Protein AF-A0A7K2QHS2-F1 (afdb_monomer)

Secondary structure (DSSP, 8-state):
---PPPPTTSPPHHHHHHHHHHHHHHHHHHHHTS-S-SPPP-S-HHHHHHHHHHHHHHSS-GGG---

Solvent-accessible surface area (backbone atoms only — not comparable to full-atom values): 4354 Å² total; per-residue (Å²): 128,85,84,64,73,78,57,95,56,42,74,51,70,77,61,41,68,69,48,48,61,58,55,48,50,51,52,50,58,52,54,77,69,45,69,97,70,79,85,75,87,86,71,58,70,65,60,53,51,29,52,51,35,36,43,74,76,54,70,70,42,78,94,68,58,90,110

Foldseek 3Di:
DPPWDADPQADDPVRCVVCVVVVVVVVVVVVVPDDPDDDDDPDDPRVVVSVVSCCVVPVPDPVRPTD

pLDDT: mean 88.25, std 9.7, range [49.84, 98.19]

Mean predicted aligned error: 5.1 Å

Radius of gyration: 14.17 Å; Cα contacts (8 Å, |Δi|>4): 28; chains: 1; bounding box: 27×26×36 Å

Sequence (67 aa):
MTTRRMYPSDLFDARWKLLEPVLSAWRFERRGRALDFGRPPRHDLREIMNAILYVDRTGCQWAYLPH

Structure (mmCIF, N/CA/C/O backbone):
data_AF-A0A7K2QHS2-F1
#
_entry.id   AF-A0A7K2QHS2-F1
#
loop_
_atom_site.group_PDB
_atom_site.id
_atom_site.type_symbol
_atom_site.label_atom_id
_atom_site.label_alt_id
_atom_site.label_comp_id
_atom_site.label_asym_id
_atom_site.label_entity_id
_atom_site.label_seq_id
_atom_site.pdbx_PDB_ins_code
_atom_site.Cartn_x
_atom_site.Cartn_y
_atom_site.Cartn_z
_atom_site.occupancy
_atom_site.B_iso_or_equiv
_atom_site.auth_seq_id
_atom_site.auth_comp_id
_atom_site.auth_asym_id
_atom_site.auth_atom_id
_atom_site.pdbx_PDB_model_num
ATOM 1 N N . MET A 1 1 ? 13.438 -0.844 9.228 1.00 49.84 1 MET A N 1
ATOM 2 C CA . MET A 1 1 ? 12.051 -0.414 8.961 1.00 49.84 1 MET A CA 1
ATOM 3 C C . MET A 1 1 ? 11.356 -0.359 10.301 1.00 49.84 1 MET A C 1
ATOM 5 O O . MET A 1 1 ? 11.337 -1.374 10.984 1.00 49.84 1 MET A O 1
ATOM 9 N N . THR A 1 2 ? 10.916 0.818 10.733 1.00 50.00 2 THR A N 1
ATOM 10 C CA . THR A 1 2 ? 10.147 0.973 11.971 1.00 50.00 2 THR A CA 1
ATOM 11 C C . THR A 1 2 ? 8.911 0.089 11.854 1.00 50.00 2 THR A C 1
ATOM 13 O O . THR A 1 2 ? 8.167 0.204 10.881 1.00 50.00 2 THR A O 1
ATOM 16 N N . THR A 1 3 ? 8.735 -0.849 12.780 1.00 69.69 3 THR A N 1
ATOM 17 C CA . THR A 1 3 ? 7.566 -1.731 12.823 1.00 69.69 3 THR A CA 1
ATOM 18 C C . THR A 1 3 ? 6.356 -0.891 13.204 1.00 69.69 3 THR A C 1
ATOM 20 O O . THR A 1 3 ? 6.049 -0.735 14.385 1.00 69.69 3 THR A O 1
ATOM 23 N N . ARG A 1 4 ? 5.709 -0.292 12.199 1.00 78.69 4 ARG A N 1
ATOM 24 C CA . ARG A 1 4 ? 4.431 0.393 12.368 1.00 78.69 4 ARG A CA 1
ATOM 25 C C . ARG A 1 4 ? 3.437 -0.628 12.901 1.00 78.69 4 ARG A C 1
ATOM 27 O O . ARG A 1 4 ? 3.314 -1.724 12.350 1.00 78.69 4 ARG A O 1
ATOM 34 N N . ARG A 1 5 ? 2.738 -0.290 13.979 1.00 84.44 5 ARG A N 1
ATOM 35 C CA . ARG A 1 5 ? 1.668 -1.153 14.474 1.00 84.44 5 ARG A CA 1
ATOM 36 C C . ARG A 1 5 ? 0.555 -1.189 13.418 1.00 84.44 5 ARG A C 1
ATOM 38 O O . ARG A 1 5 ? 0.184 -0.155 12.868 1.00 84.44 5 ARG A O 1
ATOM 45 N N . MET A 1 6 ? 0.105 -2.398 13.079 1.00 87.00 6 MET A N 1
ATOM 46 C CA . MET A 1 6 ? -0.888 -2.603 12.022 1.00 87.00 6 MET A CA 1
ATOM 47 C C . MET A 1 6 ? -2.222 -1.978 12.418 1.00 87.00 6 MET A C 1
ATOM 49 O O . MET A 1 6 ? -2.651 -2.098 13.569 1.00 87.00 6 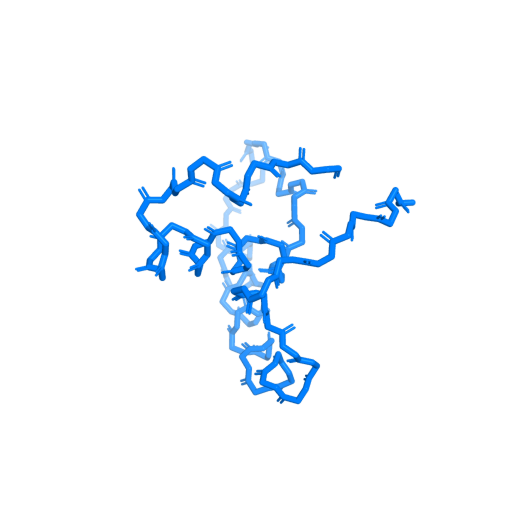MET A O 1
ATOM 53 N N . TYR A 1 7 ? -2.901 -1.368 11.450 1.00 89.19 7 TYR A N 1
ATOM 54 C CA . TYR A 1 7 ? -4.291 -0.976 11.649 1.00 89.19 7 TYR A CA 1
ATOM 55 C C . TYR A 1 7 ? -5.213 -2.190 11.484 1.00 89.19 7 TYR A C 1
ATOM 57 O O . TYR A 1 7 ? -4.914 -3.083 10.690 1.00 89.19 7 TYR A O 1
ATOM 65 N N . PRO A 1 8 ? -6.393 -2.199 12.128 1.00 89.94 8 PRO A N 1
ATOM 66 C CA . PRO A 1 8 ? -7.437 -3.189 11.852 1.00 89.94 8 PRO A CA 1
ATOM 67 C C . PRO A 1 8 ? -7.854 -3.273 10.370 1.00 89.94 8 PRO A C 1
ATOM 69 O O . PRO A 1 8 ? -8.339 -4.310 9.923 1.00 89.94 8 PRO A O 1
ATOM 72 N N . SER A 1 9 ? -7.665 -2.190 9.607 1.00 90.62 9 SER A N 1
ATOM 73 C CA . SER A 1 9 ? -7.946 -2.118 8.168 1.00 90.62 9 SER A CA 1
ATOM 74 C C . SER A 1 9 ? -6.873 -2.765 7.286 1.00 90.62 9 SER A C 1
ATOM 76 O O . SER A 1 9 ? -7.118 -2.959 6.094 1.00 90.62 9 SER A O 1
ATOM 78 N N . ASP A 1 10 ? -5.694 -3.079 7.830 1.00 93.19 10 ASP A N 1
ATOM 79 C C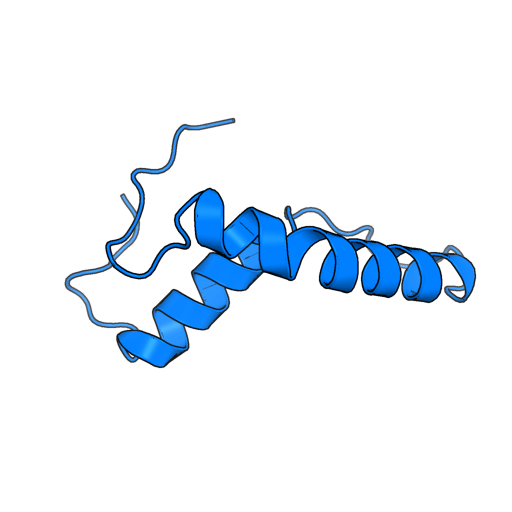A . ASP A 1 10 ? -4.564 -3.572 7.046 1.00 93.19 10 ASP A CA 1
ATOM 80 C C . ASP A 1 10 ? -4.805 -4.992 6.508 1.00 93.19 10 ASP A C 1
ATOM 82 O O . ASP A 1 10 ? -5.554 -5.814 7.055 1.00 93.19 10 ASP A O 1
ATOM 86 N 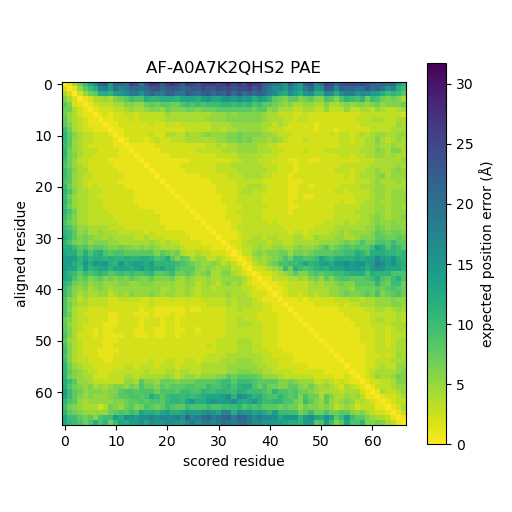N . LEU A 1 11 ? -4.132 -5.306 5.402 1.00 93.25 11 LEU A N 1
ATOM 87 C CA . LEU A 1 11 ? -4.195 -6.630 4.800 1.00 93.25 11 LEU A CA 1
ATOM 88 C C . LEU A 1 11 ? -3.410 -7.648 5.623 1.00 93.25 11 LEU A C 1
ATOM 90 O O . LEU A 1 11 ? -2.228 -7.469 5.925 1.00 93.25 11 LEU A O 1
ATOM 94 N N . PHE A 1 12 ? -4.058 -8.784 5.882 1.00 92.31 12 PHE A N 1
ATOM 95 C CA . PHE A 1 12 ? -3.381 -9.990 6.355 1.00 92.31 12 PHE A CA 1
ATOM 96 C C . PHE A 1 12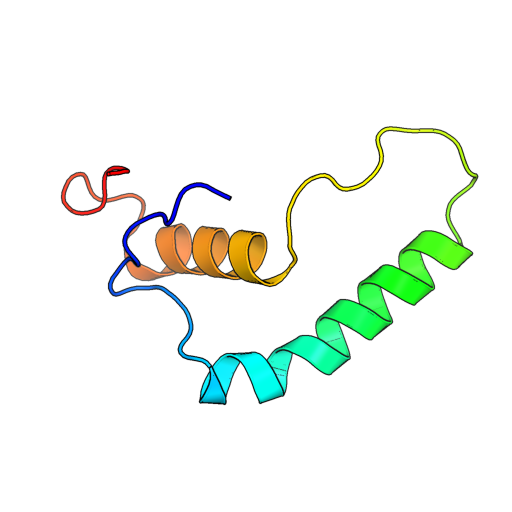 ? -2.603 -10.643 5.214 1.00 92.31 12 PHE A C 1
ATOM 98 O O . PHE A 1 12 ? -3.005 -10.549 4.051 1.00 92.31 12 PHE A O 1
ATOM 105 N N . ASP A 1 13 ? -1.548 -11.380 5.559 1.00 93.88 13 ASP A N 1
ATOM 106 C CA . ASP A 1 13 ? -0.639 -12.005 4.592 1.00 93.88 13 ASP A CA 1
ATOM 107 C C . ASP A 1 13 ? -1.362 -12.889 3.573 1.00 93.88 13 ASP A C 1
ATOM 109 O O . ASP A 1 13 ? -1.041 -12.857 2.390 1.00 93.88 13 ASP A O 1
ATOM 113 N N . ALA A 1 14 ? -2.379 -13.642 4.001 1.00 95.25 14 ALA A N 1
ATOM 114 C CA . ALA A 1 14 ? -3.153 -14.499 3.105 1.00 95.25 14 ALA A 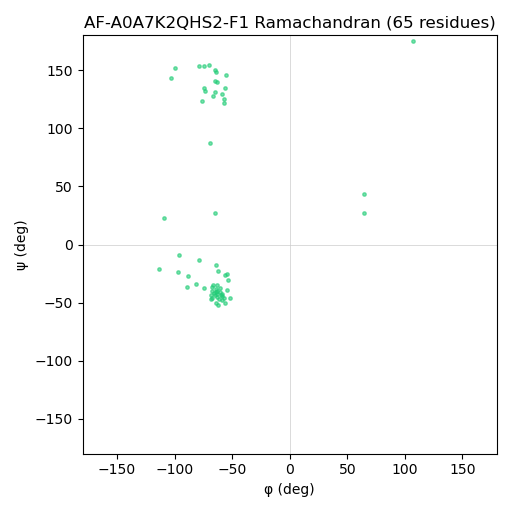CA 1
ATOM 115 C C . ALA A 1 14 ? -3.858 -13.705 1.991 1.00 95.25 14 ALA A C 1
ATOM 117 O O . ALA A 1 14 ? -3.845 -14.123 0.838 1.00 95.25 14 ALA A O 1
ATOM 118 N N . ARG A 1 15 ? -4.430 -12.538 2.317 1.00 94.62 15 ARG A N 1
ATOM 119 C CA . ARG A 1 15 ? -5.069 -11.653 1.327 1.00 94.62 15 ARG A CA 1
ATOM 120 C C . ARG A 1 15 ? -4.025 -10.934 0.478 1.00 94.62 15 ARG A C 1
ATOM 122 O O . ARG A 1 15 ? -4.218 -10.782 -0.723 1.00 94.62 15 ARG A O 1
ATOM 129 N N . TRP A 1 16 ? -2.911 -10.533 1.090 1.00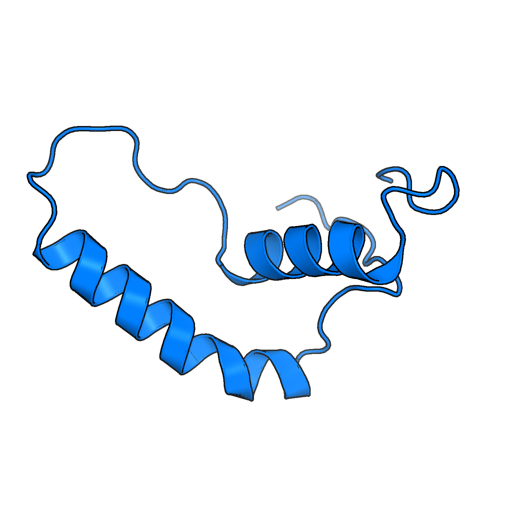 96.12 16 TRP A N 1
ATOM 130 C CA . TRP A 1 16 ? -1.798 -9.910 0.379 1.00 96.12 16 TRP A CA 1
ATOM 131 C C . TRP A 1 16 ? -1.230 -10.825 -0.710 1.00 96.12 16 TRP A C 1
ATOM 133 O O . TRP A 1 16 ? -1.093 -10.382 -1.844 1.00 96.12 16 TRP A O 1
ATOM 143 N N . LYS A 1 17 ? -1.027 -12.116 -0.417 1.00 97.12 17 LYS A N 1
ATOM 144 C CA . LYS A 1 17 ? -0.530 -13.116 -1.382 1.00 97.12 17 LYS A CA 1
ATOM 145 C C . LYS A 1 17 ? -1.377 -13.238 -2.653 1.00 97.12 17 LYS A C 1
ATOM 147 O O . LYS A 1 17 ? -0.855 -13.637 -3.687 1.00 97.12 17 LYS A O 1
ATOM 152 N N . LEU A 1 18 ? -2.667 -12.904 -2.588 1.00 97.25 18 LEU A N 1
ATOM 153 C CA . LEU A 1 18 ? -3.552 -12.906 -3.756 1.00 97.25 18 LEU A CA 1
ATOM 154 C C . LEU A 1 18 ? -3.404 -11.630 -4.601 1.00 97.25 18 LEU A C 1
ATOM 156 O O . LEU A 1 18 ? -3.538 -11.682 -5.820 1.00 97.25 18 LEU A O 1
ATOM 160 N N . LEU A 1 19 ? -3.131 -10.486 -3.966 1.00 96.56 19 LEU A N 1
ATOM 161 C CA . LEU A 1 19 ? -3.048 -9.171 -4.618 1.00 96.56 19 LEU A CA 1
ATOM 162 C C . LEU A 1 19 ? -1.641 -8.841 -5.129 1.00 96.56 19 LEU A C 1
ATOM 164 O O . LEU A 1 19 ? -1.488 -8.212 -6.178 1.00 96.56 19 LEU A O 1
ATOM 168 N N . GLU A 1 20 ? -0.615 -9.256 -4.388 1.00 97.50 20 GLU A N 1
ATOM 169 C CA . GLU A 1 20 ? 0.790 -8.937 -4.639 1.00 97.50 20 GLU A CA 1
ATOM 170 C C . GLU A 1 20 ? 1.246 -9.237 -6.074 1.00 97.50 20 GLU A C 1
ATOM 172 O O . GLU A 1 20 ? 1.878 -8.351 -6.664 1.00 97.50 20 GLU A O 1
ATOM 177 N N . PRO A 1 21 ? 0.929 -10.402 -6.682 1.00 98.19 21 PRO A N 1
ATOM 178 C CA . PRO A 1 21 ? 1.418 -10.715 -8.023 1.00 98.19 21 PRO A CA 1
ATOM 179 C C . PRO A 1 21 ? 0.892 -9.731 -9.070 1.00 98.19 21 PRO A C 1
ATOM 181 O O . PRO A 1 21 ? 1.643 -9.277 -9.932 1.00 98.19 21 PRO A O 1
ATOM 184 N N . VAL A 1 22 ? -0.381 -9.338 -8.954 1.00 97.69 22 VAL A N 1
ATOM 185 C CA . VAL A 1 22 ? -1.040 -8.416 -9.890 1.00 97.69 22 VAL A CA 1
ATOM 186 C C . VAL A 1 22 ? -0.445 -7.014 -9.773 1.00 97.69 22 VAL A C 1
ATOM 188 O O . VAL A 1 22 ? -0.090 -6.397 -10.777 1.00 97.69 22 VAL A O 1
ATOM 191 N N . LEU A 1 23 ? -0.286 -6.512 -8.546 1.00 96.69 23 LEU A N 1
ATOM 192 C CA . LEU A 1 23 ? 0.269 -5.177 -8.308 1.00 96.69 23 LEU A CA 1
ATOM 193 C C . LEU A 1 23 ? 1.750 -5.093 -8.696 1.00 96.69 23 LEU A C 1
ATOM 195 O O . LEU A 1 23 ? 2.198 -4.071 -9.224 1.00 96.69 23 LEU A O 1
ATOM 199 N N . SER A 1 24 ? 2.505 -6.167 -8.460 1.00 96.38 24 SER A N 1
ATOM 200 C CA . SER A 1 24 ? 3.916 -6.262 -8.839 1.00 96.38 24 SER A CA 1
ATOM 201 C C . SER A 1 24 ? 4.086 -6.293 -10.355 1.00 96.38 24 SER A C 1
ATOM 203 O O . SER A 1 24 ? 4.888 -5.521 -10.882 1.00 96.38 24 SER A O 1
ATOM 205 N N . ALA A 1 25 ? 3.286 -7.101 -11.061 1.00 97.31 25 ALA A N 1
ATOM 206 C CA . ALA A 1 25 ? 3.271 -7.140 -12.522 1.00 97.31 25 ALA A CA 1
ATOM 207 C C . ALA A 1 25 ? 2.923 -5.765 -13.114 1.00 97.31 25 ALA A C 1
ATOM 209 O O . ALA A 1 25 ? 3.672 -5.232 -13.932 1.00 97.31 25 ALA A O 1
ATOM 210 N N . TRP A 1 26 ? 1.866 -5.122 -12.606 1.00 95.69 26 TRP A N 1
ATOM 211 C CA . TRP A 1 26 ? 1.494 -3.765 -13.010 1.00 95.69 26 TRP A CA 1
ATOM 212 C C . TRP A 1 26 ? 2.634 -2.756 -12.801 1.00 95.69 26 TRP A C 1
ATOM 214 O O . TRP A 1 26 ? 2.934 -1.955 -13.692 1.00 95.69 26 TRP A O 1
ATOM 224 N N . ARG A 1 27 ? 3.303 -2.783 -11.637 1.00 92.94 27 ARG A N 1
ATOM 225 C CA . ARG A 1 27 ? 4.420 -1.871 -11.337 1.00 92.94 27 ARG A CA 1
ATOM 226 C C . ARG A 1 27 ? 5.601 -2.121 -12.277 1.00 92.94 27 ARG A C 1
ATOM 228 O O . ARG A 1 27 ? 6.212 -1.150 -12.728 1.00 92.94 27 ARG A O 1
ATOM 235 N N . PHE A 1 28 ? 5.909 -3.383 -12.573 1.00 92.88 28 PHE A N 1
ATOM 236 C CA . PHE A 1 28 ? 6.971 -3.768 -13.501 1.00 92.88 28 PHE A CA 1
ATOM 237 C C . PHE A 1 28 ? 6.692 -3.250 -14.916 1.00 92.88 28 PHE A C 1
ATOM 239 O O . PHE A 1 28 ? 7.507 -2.511 -15.466 1.00 92.88 28 PHE A O 1
ATOM 246 N N . GLU A 1 29 ? 5.507 -3.523 -15.466 1.00 94.12 29 GLU A N 1
ATOM 247 C CA . GLU A 1 29 ? 5.104 -3.038 -16.793 1.00 94.12 29 GLU A CA 1
ATOM 248 C C . GLU A 1 29 ? 5.080 -1.509 -16.883 1.00 94.12 29 GLU A C 1
ATOM 250 O O . GLU A 1 29 ? 5.409 -0.920 -17.916 1.00 94.12 29 GLU A O 1
ATOM 255 N N . ARG A 1 30 ? 4.656 -0.837 -15.807 1.00 89.69 30 ARG A N 1
ATOM 256 C CA . ARG A 1 30 ? 4.642 0.627 -15.746 1.00 89.69 30 ARG A CA 1
ATOM 257 C C . ARG A 1 30 ? 6.058 1.196 -15.739 1.00 89.69 30 ARG A C 1
ATOM 259 O O . ARG A 1 30 ? 6.290 2.209 -16.388 1.00 89.69 30 ARG A O 1
ATOM 266 N N . ARG A 1 31 ? 6.993 0.561 -15.025 1.00 87.38 31 ARG A N 1
ATOM 267 C CA . ARG A 1 31 ? 8.411 0.951 -15.003 1.00 87.38 31 ARG A CA 1
ATOM 268 C C . ARG A 1 31 ? 9.097 0.686 -16.338 1.00 87.38 31 ARG A C 1
ATOM 270 O O . ARG A 1 31 ? 9.784 1.575 -16.808 1.00 87.38 31 ARG A O 1
ATOM 277 N N . GLY A 1 32 ? 8.853 -0.461 -16.971 1.00 89.88 32 GLY A N 1
ATOM 278 C CA . GLY A 1 32 ? 9.445 -0.787 -18.274 1.00 89.88 32 GLY A CA 1
ATOM 279 C C . GLY A 1 32 ? 9.030 0.161 -19.408 1.00 89.88 32 GLY A C 1
ATOM 280 O O . GLY A 1 32 ? 9.752 0.292 -20.388 1.00 89.88 32 GLY A O 1
ATOM 281 N N . ARG A 1 33 ? 7.884 0.844 -19.273 1.00 88.75 33 ARG A N 1
ATOM 282 C CA . ARG A 1 33 ? 7.410 1.881 -20.210 1.00 88.75 33 ARG A CA 1
ATOM 283 C C . ARG A 1 33 ? 7.751 3.306 -19.782 1.00 88.75 33 ARG A C 1
ATOM 285 O O . ARG A 1 33 ? 7.484 4.242 -20.534 1.00 88.75 33 ARG A O 1
ATOM 292 N N . ALA A 1 34 ? 8.254 3.495 -18.566 1.00 86.00 34 ALA A N 1
ATOM 293 C CA . ALA A 1 34 ? 8.605 4.818 -18.090 1.00 86.00 34 ALA A CA 1
ATOM 294 C C . ALA A 1 34 ? 9.893 5.264 -18.779 1.00 86.00 34 ALA A C 1
ATOM 296 O O . ALA A 1 34 ? 10.866 4.523 -18.855 1.00 86.00 34 ALA A O 1
ATOM 297 N N . LEU A 1 35 ? 9.901 6.502 -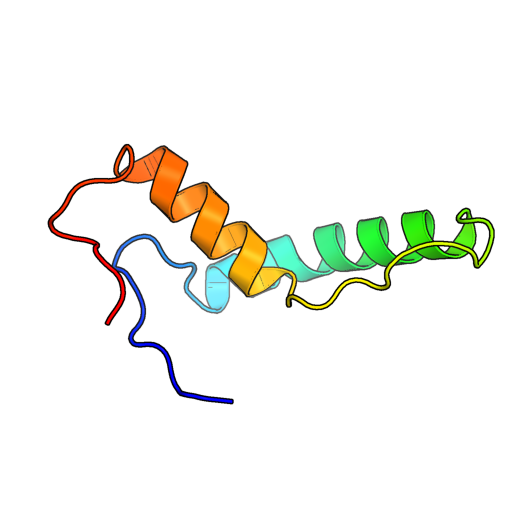19.250 1.00 80.06 35 LEU A N 1
ATOM 298 C CA . LEU A 1 35 ? 11.147 7.187 -19.538 1.00 80.06 35 LEU A CA 1
ATOM 299 C C . LEU A 1 35 ? 11.824 7.383 -18.172 1.00 80.06 35 LEU A C 1
ATOM 301 O O . LEU A 1 35 ? 11.155 7.844 -17.249 1.00 80.06 35 LEU A O 1
ATOM 305 N N . ASP A 1 36 ? 13.088 6.983 -18.012 1.00 81.06 36 ASP A N 1
ATOM 306 C CA . ASP A 1 36 ? 13.817 6.888 -16.727 1.00 81.06 36 ASP A CA 1
ATOM 307 C C . ASP A 1 36 ? 14.056 8.235 -15.993 1.00 81.06 36 ASP A C 1
ATOM 309 O O . ASP A 1 36 ? 14.982 8.397 -15.199 1.00 81.06 36 ASP A O 1
ATOM 313 N N . PHE A 1 37 ? 13.194 9.224 -16.215 1.00 82.38 37 PHE A N 1
ATOM 314 C CA . PHE A 1 37 ? 13.092 10.463 -15.468 1.00 82.38 37 PHE A CA 1
ATOM 315 C C . PHE A 1 37 ? 11.955 10.422 -14.435 1.00 82.38 37 PHE A C 1
ATOM 317 O O . PHE A 1 37 ? 10.927 9.765 -14.599 1.00 82.38 37 PHE A O 1
ATOM 324 N N . GLY A 1 38 ? 12.116 11.188 -13.355 1.00 81.56 38 GLY A N 1
ATOM 325 C CA . GLY A 1 38 ? 11.111 11.338 -12.300 1.00 81.56 38 GLY A CA 1
ATOM 326 C C . GLY A 1 38 ? 11.467 10.630 -10.992 1.00 81.56 38 GLY A C 1
ATOM 327 O O . GLY A 1 38 ? 12.493 9.965 -10.853 1.00 81.56 38 GLY A O 1
ATOM 328 N N . ARG A 1 39 ? 10.621 10.826 -9.974 1.00 82.75 39 ARG A N 1
ATOM 329 C CA . ARG A 1 39 ? 10.885 10.317 -8.623 1.00 82.75 39 ARG A CA 1
ATOM 330 C C . ARG A 1 39 ? 10.611 8.809 -8.561 1.00 82.75 39 ARG A C 1
ATOM 332 O O . ARG A 1 39 ? 9.479 8.401 -8.821 1.00 82.75 39 ARG A O 1
ATOM 339 N N . PRO A 1 40 ? 11.589 7.980 -8.156 1.00 84.00 40 PRO A N 1
ATOM 340 C CA . PRO A 1 40 ? 11.365 6.550 -8.012 1.00 84.00 40 PRO A CA 1
ATOM 341 C C . PRO A 1 40 ? 10.344 6.262 -6.896 1.00 84.00 40 PRO A C 1
ATOM 343 O O . PRO A 1 40 ? 10.273 7.020 -5.917 1.00 84.00 40 PRO A O 1
ATOM 346 N N . PRO A 1 41 ? 9.568 5.165 -7.001 1.00 85.88 41 PRO A N 1
ATOM 347 C CA . PRO A 1 41 ? 8.667 4.742 -5.936 1.00 85.88 41 PRO A CA 1
ATOM 348 C C . PRO A 1 41 ? 9.448 4.517 -4.637 1.00 85.88 41 PRO A C 1
ATOM 350 O O . PRO A 1 41 ? 10.410 3.755 -4.621 1.00 85.88 41 PRO A O 1
ATOM 353 N N . ARG A 1 42 ? 9.036 5.181 -3.552 1.00 90.06 42 ARG A N 1
ATOM 354 C CA . ARG A 1 42 ? 9.660 5.028 -2.222 1.00 90.06 42 ARG A CA 1
ATOM 355 C C . ARG A 1 42 ? 8.926 4.045 -1.316 1.00 90.06 42 ARG A C 1
ATOM 357 O O . ARG A 1 42 ? 9.521 3.535 -0.376 1.00 90.06 42 ARG A O 1
ATOM 364 N N . HIS A 1 43 ? 7.642 3.824 -1.578 1.00 91.31 43 HIS A N 1
ATOM 365 C CA . HIS A 1 43 ? 6.773 3.033 -0.715 1.00 91.31 43 HIS A CA 1
ATOM 366 C C . HIS A 1 43 ? 6.534 1.641 -1.297 1.00 91.31 43 HIS A C 1
ATOM 368 O O . HIS A 1 43 ? 6.396 1.462 -2.519 1.00 91.31 43 HIS A O 1
ATOM 374 N N . ASP A 1 44 ? 6.473 0.667 -0.395 1.00 92.69 44 ASP A N 1
ATOM 375 C CA . ASP A 1 44 ? 6.072 -0.691 -0.721 1.00 92.69 44 ASP A CA 1
ATOM 376 C C . ASP A 1 44 ? 4.609 -0.735 -1.196 1.00 92.69 44 ASP A C 1
ATOM 378 O O . ASP A 1 44 ? 3.782 0.085 -0.789 1.00 92.69 44 ASP A O 1
ATOM 382 N N . LEU A 1 45 ? 4.293 -1.673 -2.092 1.00 95.44 45 LEU A N 1
ATOM 383 C CA . LEU A 1 45 ? 2.939 -1.821 -2.628 1.00 95.44 45 LEU A CA 1
ATOM 384 C C . LEU A 1 45 ? 1.939 -2.189 -1.528 1.00 95.44 45 LEU A C 1
ATOM 386 O O . LEU A 1 45 ? 0.808 -1.702 -1.568 1.00 95.44 45 LEU A O 1
ATOM 390 N N . ARG A 1 46 ? 2.349 -2.984 -0.532 1.00 95.50 46 ARG A N 1
ATOM 391 C CA . ARG A 1 46 ? 1.470 -3.358 0.579 1.00 95.50 46 ARG A CA 1
ATOM 392 C C . ARG A 1 46 ? 1.097 -2.153 1.419 1.00 95.50 46 ARG A C 1
ATOM 394 O O . ARG A 1 46 ? -0.074 -1.979 1.730 1.00 95.50 46 ARG A O 1
ATOM 401 N N . GLU A 1 47 ? 2.061 -1.287 1.713 1.00 93.38 47 GLU A N 1
ATOM 402 C CA . GLU A 1 47 ? 1.811 -0.063 2.478 1.00 93.38 47 GLU A CA 1
ATOM 403 C C . GLU A 1 47 ? 0.882 0.9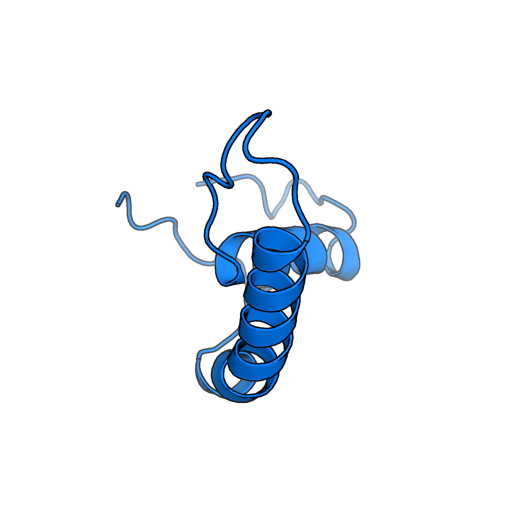02 1.737 1.00 93.38 47 GLU A C 1
ATOM 405 O O . GLU A 1 47 ? -0.005 1.495 2.346 1.00 93.38 47 GLU A O 1
ATOM 410 N N . ILE A 1 48 ? 1.015 1.011 0.411 1.00 94.00 48 ILE A N 1
ATOM 411 C CA . ILE A 1 48 ? 0.079 1.796 -0.405 1.00 94.00 48 ILE A CA 1
ATOM 412 C C . ILE A 1 48 ? -1.335 1.202 -0.322 1.00 94.00 48 ILE A C 1
ATOM 414 O O . ILE A 1 48 ? -2.298 1.940 -0.125 1.00 94.00 48 ILE A O 1
ATOM 418 N N . MET A 1 49 ? -1.475 -0.122 -0.432 1.00 95.81 49 MET A N 1
ATOM 419 C CA . MET A 1 49 ? -2.781 -0.782 -0.333 1.00 95.81 49 MET A CA 1
ATOM 420 C C . MET A 1 49 ? -3.399 -0.667 1.061 1.00 95.81 49 MET A C 1
ATOM 422 O O . MET A 1 49 ? -4.591 -0.389 1.171 1.00 95.81 49 MET A O 1
ATOM 426 N N . ASN A 1 50 ? -2.601 -0.828 2.117 1.00 94.31 50 ASN A N 1
ATOM 427 C CA . ASN A 1 50 ? -3.028 -0.609 3.498 1.00 94.31 50 ASN A CA 1
ATOM 428 C C . ASN A 1 50 ? -3.530 0.830 3.687 1.00 94.31 50 ASN A C 1
ATOM 430 O O . ASN A 1 50 ? -4.590 1.031 4.273 1.00 94.31 50 ASN A O 1
ATOM 434 N N . ALA A 1 51 ? -2.831 1.824 3.127 1.00 92.00 51 ALA A N 1
ATOM 435 C CA . ALA A 1 51 ? -3.258 3.221 3.177 1.00 92.00 51 ALA A CA 1
ATOM 436 C C . ALA A 1 51 ? -4.588 3.457 2.440 1.00 92.00 51 ALA A C 1
ATOM 438 O O . ALA A 1 51 ? -5.462 4.142 2.967 1.00 92.00 51 ALA A O 1
ATOM 439 N N . ILE A 1 52 ? -4.778 2.863 1.256 1.00 93.88 52 ILE A N 1
ATOM 440 C CA . ILE A 1 52 ? -6.050 2.949 0.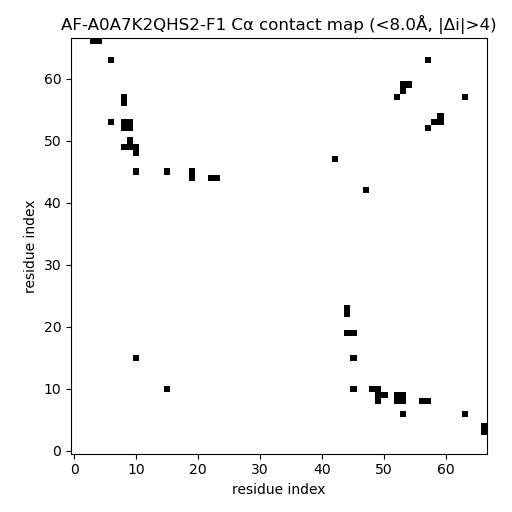519 1.00 93.88 52 ILE A CA 1
ATOM 441 C C . ILE A 1 52 ? -7.188 2.329 1.339 1.00 93.88 52 ILE A C 1
ATOM 443 O O . ILE A 1 52 ? -8.237 2.948 1.487 1.00 93.88 52 ILE A O 1
ATOM 447 N N . LEU A 1 53 ? -6.978 1.140 1.910 1.00 93.38 53 LEU A N 1
ATOM 448 C CA . LEU A 1 53 ? -7.986 0.454 2.725 1.00 93.38 53 LEU A CA 1
ATOM 449 C C . LEU A 1 53 ? -8.286 1.182 4.031 1.00 93.38 53 LEU A C 1
ATOM 451 O O . LEU A 1 53 ? -9.430 1.184 4.474 1.00 93.38 53 LEU A O 1
ATOM 455 N N . TYR A 1 54 ? -7.288 1.821 4.638 1.00 91.31 54 TYR A N 1
ATOM 456 C CA . TYR A 1 54 ? -7.495 2.709 5.774 1.00 91.31 54 TYR A CA 1
ATOM 457 C C . TYR A 1 54 ? -8.498 3.814 5.417 1.00 91.31 54 TYR A C 1
ATOM 459 O O . TYR A 1 54 ? -9.486 3.986 6.132 1.00 91.31 54 TYR A O 1
ATOM 467 N N . VAL A 1 55 ? -8.302 4.511 4.291 1.00 92.50 55 VAL A N 1
ATOM 468 C CA . VAL A 1 55 ? -9.227 5.566 3.843 1.00 92.50 55 VAL A CA 1
ATOM 469 C C . VAL A 1 55 ? -10.602 4.979 3.512 1.00 92.50 55 VAL A C 1
ATOM 471 O O . VAL A 1 55 ? -11.602 5.461 4.032 1.00 92.50 55 VAL A O 1
ATOM 474 N N . ASP A 1 56 ? -10.650 3.917 2.706 1.00 93.88 56 ASP A N 1
ATOM 475 C CA . ASP A 1 56 ? -11.884 3.269 2.235 1.00 93.88 56 ASP A CA 1
ATOM 476 C C . ASP A 1 56 ? -12.756 2.734 3.383 1.00 93.88 56 ASP A C 1
ATOM 478 O O . ASP A 1 56 ? -13.971 2.916 3.392 1.00 93.88 56 ASP A O 1
ATOM 482 N N . ARG A 1 57 ? -12.145 2.093 4.386 1.00 90.75 57 ARG A N 1
ATOM 483 C CA . ARG A 1 57 ? -12.877 1.413 5.467 1.00 90.75 57 ARG A CA 1
ATOM 484 C C . ARG A 1 57 ? -13.218 2.308 6.641 1.00 90.75 57 ARG A C 1
ATOM 486 O O . ARG A 1 57 ? -14.177 2.015 7.350 1.00 90.75 57 ARG A O 1
ATOM 493 N N . THR A 1 58 ? -12.428 3.350 6.877 1.00 89.69 58 THR A N 1
ATOM 494 C CA . THR A 1 58 ? -12.584 4.185 8.075 1.00 89.69 58 THR A CA 1
ATOM 495 C C . THR A 1 58 ? -13.036 5.601 7.759 1.00 89.69 58 THR A C 1
ATOM 497 O O . THR A 1 58 ? -13.557 6.266 8.646 1.00 89.69 58 THR A O 1
ATOM 500 N N . GLY A 1 59 ? -12.842 6.096 6.534 1.00 89.38 59 GLY A N 1
ATOM 501 C CA . GLY A 1 59 ? -13.059 7.508 6.217 1.00 89.38 59 GLY A CA 1
ATOM 502 C C . GLY A 1 59 ? -12.091 8.446 6.949 1.00 89.38 59 GLY A C 1
ATOM 503 O O . GLY A 1 59 ? -12.444 9.591 7.214 1.00 89.38 59 GLY A O 1
ATOM 504 N N . CYS A 1 60 ? -10.892 7.965 7.303 1.00 86.25 60 CYS A N 1
ATOM 505 C CA . CYS A 1 60 ? -9.875 8.691 8.077 1.00 86.25 60 CYS A CA 1
ATOM 506 C C . CYS A 1 60 ? -10.299 9.029 9.518 1.00 86.25 60 CYS A C 1
ATOM 508 O O . CYS A 1 60 ? -10.075 10.139 10.002 1.00 86.25 60 CYS A O 1
ATOM 510 N N . GLN A 1 61 ? -10.916 8.076 10.216 1.00 84.62 61 GLN A N 1
ATOM 511 C CA . GLN A 1 61 ? -11.335 8.266 11.606 1.00 84.62 61 GLN A CA 1
ATOM 512 C C . GLN A 1 61 ? -10.156 8.506 12.559 1.00 84.62 61 GLN A C 1
ATOM 514 O O . GLN A 1 61 ? -9.150 7.799 12.528 1.00 84.62 61 GLN A O 1
ATOM 519 N N . TRP A 1 62 ? -10.351 9.426 13.508 1.00 83.06 62 TRP A N 1
ATOM 520 C CA . TRP A 1 62 ? -9.383 9.772 14.559 1.00 83.06 62 TRP A CA 1
ATOM 521 C C . TRP A 1 62 ? -8.887 8.574 15.383 1.00 83.06 62 TRP A C 1
ATOM 523 O O . TRP A 1 62 ? -7.739 8.560 15.818 1.00 83.06 62 TRP A O 1
ATOM 533 N N . ALA A 1 63 ? -9.722 7.546 15.563 1.00 79.06 63 ALA A N 1
ATOM 534 C CA . ALA A 1 63 ? -9.354 6.322 16.278 1.00 79.06 63 ALA A CA 1
ATOM 535 C C . ALA A 1 63 ? -8.235 5.513 15.588 1.00 79.06 63 ALA A C 1
ATOM 537 O O . ALA A 1 63 ? -7.610 4.668 16.224 1.00 79.06 63 ALA A O 1
ATOM 538 N N . TYR A 1 64 ? -7.974 5.772 14.305 1.00 77.44 64 TYR A N 1
ATOM 539 C CA . TYR A 1 64 ? -6.947 5.109 13.503 1.00 77.44 64 TYR A CA 1
ATOM 540 C C . TYR A 1 64 ? -5.771 6.049 13.182 1.00 77.44 64 TYR A C 1
ATOM 542 O O . TYR A 1 64 ? -5.052 5.838 12.206 1.00 77.44 64 TYR A O 1
ATOM 550 N N . LEU A 1 65 ? -5.560 7.100 13.985 1.00 77.50 65 LEU A N 1
ATOM 551 C CA . LEU A 1 65 ? -4.370 7.935 13.853 1.00 77.50 65 LEU A CA 1
ATOM 552 C C . LEU A 1 65 ? -3.077 7.092 13.936 1.00 77.50 65 LEU A C 1
ATOM 554 O O . LEU A 1 65 ? -3.028 6.119 14.701 1.00 77.50 65 LEU A O 1
ATOM 558 N N . PRO A 1 66 ? -2.022 7.475 13.188 1.00 69.38 66 PRO A N 1
ATOM 559 C CA . PRO A 1 66 ? -0.747 6.769 13.199 1.00 69.38 66 PRO A CA 1
ATOM 560 C C . PRO A 1 66 ? -0.135 6.657 14.589 1.00 69.38 66 PRO A C 1
ATOM 562 O O . PRO A 1 66 ? -0.081 7.633 15.335 1.00 69.38 66 PRO A O 1
ATOM 565 N N . HIS A 1 67 ? 0.343 5.451 14.890 1.00 68.56 67 HIS A N 1
ATOM 566 C CA . HIS A 1 67 ? 1.160 5.104 16.049 1.00 68.56 67 HIS A CA 1
ATOM 567 C C . HIS A 1 67 ? 2.593 4.808 15.615 1.00 68.56 67 HIS A C 1
ATOM 569 O O . HIS A 1 67 ? 2.764 4.197 14.530 1.00 68.56 67 HIS A O 1
#